Protein AF-A0A975KML8-F1 (afdb_monomer_lite)

Secondary structure (DSSP, 8-state):
--SSSTHHHHTTGGGTT-------TTHHHHHHHHHHHHHHIIIIIHHHHHHHHHHHHHHHHTTTTHHHHIIIIIHHHHHHHHHHHHHHHHHHHHS---SHHHHHHHHHHHHHHHHHHHHHHHHHHH---TT-HHHHHHHHHHHHHHHHHHHHHHHHHHHHHTTTT-

Sequence (166 aa):
MKKKIIIAISSVVVMLIAGLVIWINDTNKKAEDFFAFRELLDEDFFPILRDSGDYFDTLIERENDIGIYFVEDGYEVNLKLKSRLKEVKDVVIKTDVKYEDTHALKKNVLTTISEMEDLLGSLYTMSPSQYDFEARKIFYDLLGRGTEGLSKQVREMNEILGEYYK

Radius of gyration: 17.99 Å; chains: 1; bounding box: 43×25×50 Å

Structure (mmCIF, N/CA/C/O backbone):
data_AF-A0A975KML8-F1
#
_entry.id   AF-A0A975KML8-F1
#
loop_
_atom_site.group_PDB
_atom_site.id
_atom_site.type_symbol
_atom_site.label_atom_id
_atom_site.label_alt_id
_atom_site.label_comp_id
_atom_site.label_asym_id
_atom_site.label_entity_id
_atom_site.label_seq_id
_atom_site.pdbx_PDB_ins_code
_atom_site.Cartn_x
_atom_site.Cartn_y
_atom_site.Cartn_z
_atom_site.occupancy
_atom_site.B_iso_or_equiv
_atom_site.auth_seq_id
_atom_site.auth_comp_id
_atom_site.auth_asym_id
_atom_site.auth_atom_id
_atom_site.pdbx_PDB_model_num
ATOM 1 N N . MET A 1 1 ? 23.732 -13.344 3.286 1.00 41.84 1 MET A N 1
ATOM 2 C CA . MET A 1 1 ? 22.658 -13.314 4.310 1.00 41.84 1 MET A CA 1
ATOM 3 C C . MET A 1 1 ? 21.380 -12.645 3.768 1.00 41.84 1 MET A C 1
ATOM 5 O O . MET A 1 1 ? 20.893 -11.710 4.377 1.00 41.84 1 MET A O 1
ATOM 9 N N . LYS A 1 2 ? 20.819 -13.098 2.631 1.00 38.34 2 LYS A N 1
ATOM 10 C CA . LYS A 1 2 ? 19.714 -12.395 1.928 1.00 38.34 2 LYS A CA 1
ATOM 11 C C . LYS A 1 2 ? 18.377 -13.170 1.844 1.00 38.34 2 LYS A C 1
ATOM 13 O O . LYS A 1 2 ? 17.491 -12.765 1.116 1.00 38.34 2 LYS A O 1
ATOM 18 N N . LYS A 1 3 ? 18.212 -14.280 2.581 1.00 36.41 3 LYS A N 1
ATOM 19 C CA . LYS A 1 3 ? 17.010 -15.154 2.529 1.00 36.41 3 LYS A CA 1
ATOM 20 C C . LYS A 1 3 ? 16.183 -15.196 3.829 1.00 36.41 3 LYS A C 1
ATOM 22 O O . LYS A 1 3 ? 15.448 -16.147 4.052 1.00 36.41 3 LYS A O 1
ATOM 27 N N . LYS A 1 4 ? 16.348 -14.215 4.728 1.00 39.59 4 LYS A N 1
ATOM 28 C CA . LYS A 1 4 ? 15.677 -14.189 6.049 1.00 39.59 4 LYS A CA 1
ATOM 29 C C . LYS A 1 4 ? 14.699 -13.025 6.265 1.00 39.59 4 LYS A C 1
ATOM 31 O O . LYS A 1 4 ? 14.099 -12.966 7.326 1.00 39.59 4 LYS A O 1
ATOM 36 N N . ILE A 1 5 ? 14.547 -12.124 5.292 1.00 45.94 5 ILE A N 1
ATOM 37 C CA . ILE A 1 5 ? 13.684 -10.934 5.421 1.00 45.94 5 ILE A CA 1
ATOM 38 C C . ILE A 1 5 ? 12.312 -11.169 4.763 1.00 45.94 5 ILE A C 1
ATOM 40 O O . ILE A 1 5 ? 11.297 -10.845 5.361 1.00 45.94 5 ILE A O 1
ATOM 44 N N . ILE A 1 6 ? 12.264 -11.853 3.614 1.00 42.66 6 ILE A N 1
ATOM 45 C CA . ILE A 1 6 ? 11.025 -12.095 2.840 1.00 42.66 6 ILE A CA 1
ATOM 46 C C . ILE A 1 6 ? 9.992 -12.951 3.614 1.00 42.66 6 ILE A C 1
ATOM 48 O O . ILE A 1 6 ? 8.791 -12.748 3.499 1.00 42.66 6 ILE A O 1
ATOM 52 N N . ILE A 1 7 ? 10.437 -13.849 4.503 1.00 41.00 7 ILE A N 1
ATOM 53 C CA . ILE A 1 7 ? 9.541 -14.704 5.315 1.00 41.00 7 ILE A CA 1
ATOM 54 C C . ILE A 1 7 ? 8.778 -13.900 6.397 1.00 41.00 7 ILE A C 1
ATOM 56 O O . ILE A 1 7 ? 7.764 -14.369 6.918 1.00 41.00 7 ILE A O 1
ATOM 60 N N . ALA A 1 8 ? 9.221 -12.680 6.727 1.00 43.06 8 ALA A N 1
ATOM 61 C CA . ALA A 1 8 ? 8.582 -11.848 7.748 1.00 43.06 8 ALA A CA 1
ATOM 62 C C . ALA A 1 8 ? 7.240 -11.2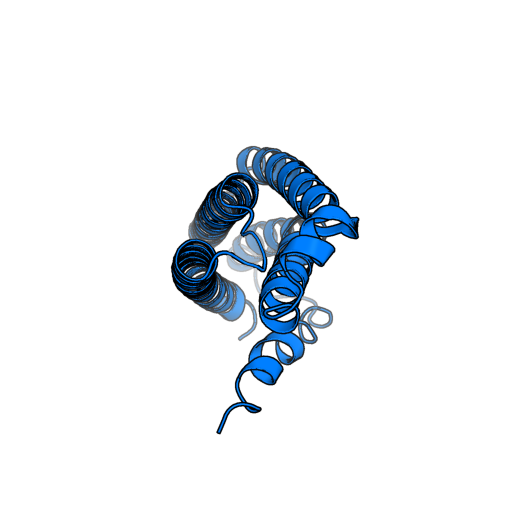42 7.296 1.00 43.06 8 ALA A C 1
ATOM 64 O O . ALA A 1 8 ? 6.411 -10.940 8.146 1.00 43.06 8 ALA A O 1
ATOM 65 N N . ILE A 1 9 ? 7.008 -11.087 5.987 1.00 44.75 9 ILE A N 1
ATOM 66 C CA . ILE A 1 9 ? 5.766 -10.496 5.462 1.00 44.75 9 ILE A CA 1
ATOM 67 C C . ILE A 1 9 ? 4.681 -11.577 5.341 1.00 44.75 9 ILE A C 1
ATOM 69 O O . ILE A 1 9 ? 3.596 -11.436 5.901 1.00 44.75 9 ILE A O 1
ATOM 73 N N . SER A 1 10 ? 4.989 -12.720 4.717 1.00 39.75 10 SER A N 1
ATOM 74 C CA . SER A 1 10 ? 3.999 -13.786 4.476 1.00 39.75 10 SER A CA 1
ATOM 75 C C . SER A 1 10 ? 3.502 -14.503 5.742 1.00 39.75 10 SER A C 1
ATOM 77 O O . SER A 1 10 ? 2.444 -15.124 5.708 1.00 39.75 10 SER A O 1
ATOM 79 N N . SER A 1 11 ? 4.246 -14.457 6.855 1.00 38.19 11 SER A N 1
ATOM 80 C CA . SER A 1 11 ? 3.878 -15.168 8.095 1.00 38.19 11 SER A CA 1
ATOM 81 C C . SER A 1 11 ? 2.952 -14.384 9.034 1.00 38.19 11 SER A C 1
ATOM 83 O O . SER A 1 11 ? 2.296 -14.998 9.873 1.00 38.19 11 SER A O 1
ATOM 85 N N . VAL A 1 12 ? 2.836 -13.061 8.870 1.00 44.12 12 VAL A N 1
ATOM 86 C CA . VAL A 1 12 ? 1.950 -12.207 9.691 1.00 44.12 12 VAL A CA 1
ATOM 87 C C . VAL A 1 12 ? 0.499 -12.243 9.187 1.00 44.12 12 VAL A C 1
ATOM 89 O O . VAL A 1 12 ? -0.434 -12.213 9.983 1.00 44.12 12 VAL A O 1
ATOM 92 N N . VAL A 1 13 ? 0.296 -12.412 7.876 1.00 44.47 13 VAL A N 1
ATOM 93 C CA . VAL A 1 13 ? -1.029 -12.388 7.217 1.00 44.47 13 VAL A CA 1
ATOM 94 C C . VAL A 1 13 ? -1.946 -13.557 7.638 1.00 44.47 13 VAL A C 1
ATOM 96 O O . VAL A 1 13 ? -3.163 -13.477 7.500 1.00 44.47 13 VAL A O 1
ATOM 99 N N . VAL A 1 14 ? -1.395 -14.645 8.188 1.00 41.66 14 VAL A N 1
ATOM 100 C CA . VAL A 1 14 ? -2.146 -15.885 8.483 1.00 41.66 14 VAL A CA 1
ATOM 101 C C . VAL A 1 14 ? -2.891 -15.852 9.836 1.00 41.66 14 VAL A C 1
ATOM 103 O O . VAL A 1 14 ? -3.744 -16.701 10.080 1.00 41.66 14 VAL A O 1
ATOM 106 N N . MET A 1 15 ? -2.638 -14.873 10.717 1.00 43.88 15 MET A N 1
ATOM 107 C CA . MET A 1 15 ? -3.255 -14.830 12.061 1.00 43.88 15 MET A CA 1
ATOM 108 C C . MET A 1 15 ? -4.652 -14.178 12.136 1.00 43.88 15 MET A C 1
ATOM 110 O O . MET A 1 15 ? -5.239 -14.137 13.213 1.00 43.88 15 MET A O 1
ATOM 114 N N . LEU A 1 16 ? -5.224 -13.692 11.029 1.00 42.66 16 LEU A N 1
ATOM 115 C CA . LEU A 1 16 ? -6.408 -12.813 11.064 1.00 42.66 16 LEU A CA 1
ATOM 116 C C . LEU A 1 16 ? -7.782 -13.506 11.257 1.00 42.66 16 LEU A C 1
ATOM 118 O O . LEU A 1 16 ? -8.777 -12.809 11.447 1.00 42.66 16 LEU A O 1
ATOM 122 N N . ILE A 1 17 ? -7.877 -14.843 11.235 1.00 44.06 17 ILE A N 1
ATOM 123 C CA . ILE A 1 17 ? -9.166 -15.557 11.039 1.00 44.06 17 ILE A CA 1
ATOM 124 C C . ILE A 1 17 ? -9.826 -16.120 12.328 1.00 44.06 17 ILE A C 1
ATOM 126 O O . ILE A 1 17 ? -10.964 -16.582 12.269 1.00 44.06 17 ILE A O 1
ATOM 130 N N . ALA A 1 18 ? -9.197 -16.078 13.513 1.00 42.25 18 ALA A N 1
ATOM 131 C CA . ALA A 1 18 ? -9.764 -16.723 14.715 1.00 42.25 18 ALA A CA 1
ATOM 132 C C . ALA A 1 18 ? -9.654 -15.902 16.018 1.00 42.25 18 ALA A C 1
ATOM 134 O O . ALA A 1 18 ? -8.568 -15.772 16.574 1.00 42.25 18 ALA A O 1
ATOM 135 N N . GLY A 1 19 ? -10.793 -15.441 16.562 1.00 39.69 19 GLY A N 1
ATOM 136 C CA . GLY A 1 19 ? -10.854 -14.816 17.896 1.00 39.69 19 GLY A CA 1
ATOM 137 C C . GLY A 1 19 ? -12.165 -14.083 18.222 1.00 39.69 19 GLY A C 1
ATOM 138 O O . GLY A 1 19 ? -12.213 -12.861 18.190 1.00 39.69 19 GLY A O 1
ATOM 139 N N . LEU A 1 20 ? -13.234 -14.816 18.547 1.00 46.06 20 LEU A N 1
ATOM 140 C CA . LEU A 1 20 ? -14.544 -14.260 18.930 1.00 46.06 20 LEU A CA 1
ATOM 141 C C . LEU A 1 20 ? -14.645 -13.920 20.444 1.00 46.06 20 LEU A C 1
ATOM 143 O O . LEU A 1 20 ? -14.368 -14.780 21.274 1.00 46.06 20 LEU A O 1
ATOM 147 N N . VAL A 1 21 ? -15.262 -12.762 20.755 1.00 39.97 21 VAL A N 1
ATOM 148 C CA . VAL A 1 21 ? -16.373 -12.588 21.742 1.00 39.97 21 VAL A CA 1
ATOM 149 C C . VAL A 1 21 ? -16.093 -12.336 23.262 1.00 39.97 21 VAL A C 1
ATOM 151 O O . VAL A 1 21 ? -15.737 -13.234 24.016 1.00 39.97 21 VAL A O 1
ATOM 154 N N . ILE A 1 22 ? -16.510 -11.120 23.701 1.00 41.97 22 ILE A N 1
ATOM 155 C CA . ILE A 1 22 ? -16.945 -10.614 25.047 1.00 41.97 22 ILE A CA 1
ATOM 156 C C . ILE A 1 22 ? -15.893 -10.100 26.068 1.00 41.97 22 ILE A C 1
ATOM 158 O O . ILE A 1 22 ? -15.330 -10.903 26.804 1.00 41.97 22 ILE A O 1
ATOM 162 N N . TRP A 1 23 ? -15.798 -8.756 26.239 1.00 42.22 23 TRP A N 1
ATOM 163 C CA . TRP A 1 23 ? -15.782 -7.979 27.522 1.00 42.22 23 TRP A CA 1
ATOM 164 C C . TRP A 1 23 ? -15.521 -6.457 27.294 1.00 42.22 23 TRP A C 1
ATOM 166 O O . TRP A 1 23 ? -14.558 -6.119 26.619 1.00 42.22 23 TRP A O 1
ATOM 176 N N . ILE A 1 24 ? -16.201 -5.447 27.875 1.00 39.00 24 ILE A N 1
ATOM 177 C CA . ILE A 1 24 ? -17.583 -5.273 28.384 1.00 39.00 24 ILE A CA 1
ATOM 178 C C . ILE A 1 24 ? -18.091 -3.857 27.961 1.00 39.00 24 ILE A C 1
ATOM 180 O O . ILE A 1 24 ? -17.295 -2.936 27.824 1.00 39.00 24 ILE A O 1
ATOM 184 N N . ASN A 1 25 ? -19.411 -3.692 27.770 1.00 48.53 25 ASN A N 1
ATOM 185 C CA . ASN A 1 25 ? -20.272 -2.545 27.352 1.00 48.53 25 ASN A CA 1
ATOM 186 C C . ASN A 1 25 ? -19.747 -1.159 26.864 1.00 48.53 25 ASN A C 1
ATOM 188 O O . ASN A 1 25 ? -20.437 -0.557 26.045 1.00 48.53 25 ASN A O 1
ATOM 192 N N . ASP A 1 26 ? -18.618 -0.619 27.331 1.00 52.56 26 ASP A N 1
ATOM 193 C CA . ASP A 1 26 ? -18.016 0.622 26.785 1.00 52.56 26 ASP A CA 1
ATOM 194 C C . ASP A 1 26 ? -16.698 0.306 26.062 1.00 52.56 26 ASP A C 1
ATOM 196 O O . ASP A 1 26 ? -16.514 0.683 24.906 1.00 52.56 26 ASP A O 1
ATOM 200 N N . THR A 1 27 ? -15.872 -0.564 26.655 1.00 59.47 27 THR A N 1
ATOM 201 C CA . THR A 1 27 ? -14.826 -1.313 25.941 1.00 59.47 27 THR A CA 1
ATOM 202 C C . THR A 1 27 ? -15.418 -2.107 24.776 1.00 59.47 27 THR A C 1
ATOM 204 O O . THR A 1 27 ? -14.827 -2.127 23.705 1.00 59.47 27 THR A O 1
ATOM 207 N N . ASN A 1 28 ? -16.622 -2.680 24.939 1.00 67.25 28 ASN A N 1
ATOM 208 C CA . ASN A 1 28 ? -17.331 -3.346 23.839 1.00 67.25 28 ASN A CA 1
ATOM 209 C C . ASN A 1 28 ? -17.593 -2.395 22.666 1.00 67.25 28 ASN A C 1
ATOM 211 O O . ASN A 1 28 ? -17.444 -2.828 21.538 1.00 67.25 28 ASN A O 1
ATOM 215 N N . LYS A 1 29 ? -17.974 -1.132 22.903 1.00 79.12 29 LYS A N 1
ATOM 216 C CA . LYS A 1 29 ? -18.291 -0.185 21.818 1.00 79.12 29 LYS A CA 1
ATOM 217 C C . LYS A 1 29 ? -17.043 0.342 21.124 1.00 79.12 29 LYS A C 1
ATOM 219 O O . LYS A 1 29 ? -17.063 0.520 19.913 1.00 79.12 29 LYS A O 1
ATOM 224 N N . LYS A 1 30 ? -15.962 0.554 21.883 1.00 82.31 30 LYS A N 1
ATOM 225 C CA . LYS A 1 30 ? -14.631 0.831 21.324 1.00 82.31 30 LYS A CA 1
ATOM 226 C C . LYS A 1 30 ? -14.168 -0.314 20.430 1.00 82.31 30 LYS A C 1
ATOM 228 O O . LYS A 1 30 ? -13.831 -0.088 19.277 1.00 82.31 30 LYS A O 1
ATOM 233 N N . ALA A 1 31 ? -14.233 -1.541 20.946 1.00 84.00 31 ALA A N 1
ATOM 234 C CA . ALA A 1 31 ? -13.895 -2.742 20.200 1.00 84.00 31 ALA A CA 1
ATOM 235 C C . ALA A 1 31 ? -14.826 -2.970 18.999 1.00 84.00 31 ALA A C 1
ATOM 237 O O . ALA A 1 31 ? -14.349 -3.371 17.954 1.00 84.00 31 ALA A O 1
ATOM 238 N N . GLU A 1 32 ? -16.125 -2.690 19.104 1.00 85.94 32 GLU A N 1
ATOM 239 C CA . GLU A 1 32 ? -17.092 -2.809 18.003 1.00 85.94 32 GLU A CA 1
ATOM 240 C C . GLU A 1 32 ? -16.799 -1.809 16.872 1.00 85.94 32 GLU A C 1
ATOM 242 O O . GLU A 1 32 ? -16.722 -2.215 15.719 1.00 85.94 32 GLU A O 1
ATOM 247 N N . ASP A 1 33 ? -16.553 -0.533 17.190 1.00 87.56 33 ASP A N 1
ATOM 248 C CA . ASP A 1 33 ? -16.127 0.502 16.229 1.00 87.56 33 ASP A CA 1
ATOM 249 C C . ASP A 1 33 ? -14.785 0.135 15.568 1.00 87.56 33 ASP A C 1
ATOM 251 O O . ASP A 1 33 ? -14.645 0.213 14.346 1.00 87.56 33 ASP A O 1
ATOM 255 N N . PHE A 1 34 ? -13.825 -0.348 16.364 1.00 91.06 34 PHE A N 1
ATOM 256 C CA . PHE A 1 34 ? -12.514 -0.786 15.889 1.00 91.06 34 PHE A CA 1
ATOM 257 C C . PHE A 1 34 ? -12.593 -2.029 14.995 1.00 91.06 34 PHE A C 1
ATOM 259 O O . PHE A 1 34 ? -12.013 -2.046 13.910 1.00 91.06 34 PHE A O 1
ATOM 266 N N . PHE A 1 35 ? -13.322 -3.066 15.417 1.00 88.44 35 PHE A N 1
ATOM 267 C CA . PHE A 1 35 ? -13.467 -4.312 14.668 1.00 88.44 35 PHE A CA 1
ATOM 268 C C . PHE A 1 35 ? -14.321 -4.136 13.416 1.00 88.44 35 PHE A C 1
ATOM 270 O O . PHE A 1 35 ? -13.945 -4.694 12.395 1.00 88.44 35 PHE A O 1
ATOM 277 N N . ALA A 1 36 ? -15.381 -3.321 13.438 1.00 90.31 36 ALA A N 1
ATOM 278 C CA . ALA A 1 36 ? -16.151 -3.000 12.234 1.00 90.31 36 ALA A CA 1
ATOM 279 C C . ALA A 1 36 ? -15.300 -2.233 11.208 1.00 90.31 36 ALA A C 1
ATOM 281 O O . ALA A 1 36 ? -15.362 -2.511 10.011 1.00 90.31 36 ALA A O 1
ATOM 282 N N . PHE A 1 37 ? -14.454 -1.299 11.663 1.00 94.19 37 PHE A N 1
ATOM 283 C CA . PHE A 1 37 ? -13.508 -0.640 10.767 1.00 94.19 37 PHE A CA 1
ATOM 284 C C . PHE A 1 37 ? -12.434 -1.614 10.256 1.00 94.19 37 PHE A C 1
ATOM 286 O O . PHE A 1 37 ? -12.133 -1.608 9.067 1.00 94.19 37 PHE A O 1
ATOM 293 N N . ARG A 1 38 ? -11.899 -2.498 11.108 1.00 91.00 38 ARG A N 1
ATOM 294 C CA . ARG A 1 38 ? -10.929 -3.535 10.715 1.00 91.00 38 ARG A CA 1
ATOM 295 C C . ARG A 1 38 ? -11.522 -4.579 9.762 1.00 91.00 38 ARG A C 1
ATOM 297 O O . ARG A 1 38 ? -10.813 -5.005 8.866 1.00 91.00 38 ARG A O 1
ATOM 304 N N . GLU A 1 39 ? -12.788 -4.960 9.898 1.00 87.94 39 GLU A N 1
ATOM 305 C CA . GLU A 1 39 ? -13.485 -5.872 8.976 1.00 87.94 39 GLU A CA 1
ATOM 306 C C . GLU A 1 39 ? -13.583 -5.254 7.571 1.00 87.94 39 GLU A C 1
ATOM 308 O O . GLU A 1 39 ? -13.199 -5.885 6.590 1.00 87.94 39 GLU A O 1
ATOM 313 N N . LEU A 1 40 ? -13.929 -3.965 7.482 1.00 91.50 40 LEU A N 1
ATOM 314 C CA . LEU A 1 40 ? -13.861 -3.198 6.233 1.00 91.50 40 LEU A CA 1
ATOM 315 C C . LEU A 1 40 ? -12.434 -3.149 5.652 1.00 91.50 40 LEU A C 1
ATOM 317 O O . LEU A 1 40 ? -12.257 -3.231 4.437 1.00 91.50 40 LEU A O 1
ATOM 321 N N . LEU A 1 41 ? -11.395 -3.041 6.490 1.00 92.06 41 LEU A N 1
ATOM 322 C CA . LEU A 1 41 ? -10.005 -3.105 6.018 1.00 92.06 41 LEU A CA 1
ATOM 323 C C . LEU A 1 41 ? -9.604 -4.509 5.540 1.00 92.06 41 LEU A C 1
ATOM 325 O O . LEU A 1 41 ? -8.884 -4.609 4.550 1.00 92.06 41 LEU A O 1
ATOM 329 N N . ASP A 1 42 ? -10.057 -5.571 6.206 1.00 87.31 42 ASP A N 1
ATOM 330 C CA . ASP A 1 42 ? -9.836 -6.966 5.810 1.00 87.31 42 ASP A CA 1
ATOM 331 C C . ASP A 1 42 ? -10.454 -7.275 4.434 1.00 87.31 42 ASP A C 1
ATOM 333 O O . ASP A 1 42 ? -9.833 -7.983 3.636 1.00 87.31 42 ASP A O 1
ATOM 337 N N . GLU A 1 43 ? -11.642 -6.732 4.143 1.00 90.62 43 GLU A N 1
ATOM 338 C CA . GLU A 1 43 ? -12.335 -6.915 2.862 1.00 90.62 43 GLU A CA 1
ATOM 339 C C . GLU A 1 43 ? -11.758 -6.034 1.742 1.00 90.62 43 GLU A C 1
ATOM 341 O O . GLU A 1 43 ? -11.389 -6.548 0.681 1.00 90.62 43 GLU A O 1
ATOM 346 N N . ASP A 1 44 ? -11.635 -4.721 1.967 1.00 90.38 44 ASP A N 1
ATOM 347 C CA . ASP A 1 44 ? -11.308 -3.770 0.898 1.00 90.38 44 ASP A CA 1
ATOM 348 C C . ASP A 1 44 ? -9.811 -3.424 0.820 1.00 90.38 44 ASP A C 1
ATOM 350 O O . ASP A 1 44 ? -9.254 -3.321 -0.276 1.00 90.38 44 ASP A O 1
ATOM 354 N N . PHE A 1 45 ? -9.129 -3.219 1.954 1.00 94.94 45 PHE A N 1
ATOM 355 C CA . PHE A 1 45 ? -7.802 -2.581 1.988 1.00 94.94 45 PHE A CA 1
ATOM 356 C C . PHE A 1 45 ? -6.622 -3.563 2.023 1.00 94.94 45 PHE A C 1
ATOM 358 O O . PHE A 1 45 ? -5.711 -3.463 1.197 1.00 94.94 45 PHE A O 1
ATOM 365 N N . PHE A 1 46 ? -6.604 -4.517 2.956 1.00 93.81 46 PHE A N 1
ATOM 366 C CA . PHE A 1 46 ? -5.494 -5.457 3.126 1.00 93.81 46 PHE A CA 1
ATOM 367 C C . PHE A 1 46 ? -5.243 -6.355 1.904 1.00 93.81 46 PHE A C 1
ATOM 369 O O . PHE A 1 46 ? -4.070 -6.626 1.624 1.00 93.81 46 PHE A O 1
ATOM 376 N N . PRO A 1 47 ? -6.254 -6.751 1.101 1.00 95.25 47 PRO A N 1
ATOM 377 C CA . PRO A 1 47 ? -6.000 -7.388 -0.184 1.00 95.25 47 PRO A CA 1
ATOM 378 C C . PRO A 1 47 ? -5.204 -6.479 -1.126 1.00 95.25 47 PRO A C 1
ATOM 380 O O . PRO A 1 47 ? -4.240 -6.941 -1.722 1.00 95.25 47 PRO A O 1
ATOM 383 N N . ILE A 1 48 ? -5.525 -5.183 -1.217 1.00 96.25 48 ILE A N 1
ATOM 384 C CA . ILE A 1 48 ? -4.778 -4.232 -2.061 1.00 96.25 48 ILE A CA 1
ATOM 385 C C . ILE A 1 48 ? -3.353 -4.028 -1.535 1.00 96.25 48 ILE A C 1
ATOM 387 O O . ILE A 1 48 ? -2.416 -3.969 -2.329 1.00 96.25 48 ILE A O 1
ATOM 391 N N . LEU A 1 49 ? -3.178 -3.944 -0.213 1.00 94.12 49 LEU A N 1
ATOM 392 C CA . LEU A 1 49 ? -1.867 -3.813 0.427 1.00 94.12 49 LEU A CA 1
ATOM 393 C C . LEU A 1 49 ? -0.961 -5.013 0.103 1.00 94.12 49 LEU A C 1
ATOM 395 O O . LEU A 1 49 ? 0.190 -4.820 -0.286 1.00 94.12 49 LEU A O 1
ATOM 399 N N . ARG A 1 50 ? -1.493 -6.240 0.203 1.00 93.88 50 ARG A N 1
ATOM 400 C CA . ARG A 1 50 ? -0.785 -7.470 -0.184 1.00 93.88 50 ARG A CA 1
ATOM 401 C C . ARG A 1 50 ? -0.467 -7.478 -1.678 1.00 93.88 50 ARG A C 1
ATOM 403 O O . ARG A 1 50 ? 0.696 -7.614 -2.032 1.00 93.88 50 ARG A O 1
ATOM 410 N N . ASP A 1 51 ? -1.469 -7.265 -2.531 1.00 95.44 51 ASP A N 1
ATOM 411 C CA . ASP A 1 51 ? -1.298 -7.297 -3.989 1.00 95.44 51 ASP A CA 1
ATOM 412 C C . ASP A 1 51 ? -0.300 -6.208 -4.472 1.00 95.44 51 ASP A C 1
ATOM 414 O O . ASP A 1 51 ? 0.387 -6.384 -5.478 1.00 95.44 51 ASP A O 1
ATOM 418 N N . SER A 1 52 ? -0.183 -5.089 -3.741 1.00 93.94 52 SER A N 1
ATOM 419 C CA . SER A 1 52 ? 0.840 -4.054 -3.973 1.00 93.94 52 SER A CA 1
ATOM 420 C C . SER A 1 52 ? 2.235 -4.508 -3.537 1.00 93.94 52 SER A C 1
ATOM 422 O O . SER A 1 52 ? 3.201 -4.251 -4.251 1.00 93.94 52 SER A O 1
ATOM 424 N N . GLY A 1 53 ? 2.344 -5.207 -2.402 1.00 92.69 53 GLY A N 1
ATOM 425 C CA . GLY A 1 53 ? 3.579 -5.861 -1.963 1.00 92.69 53 GLY A CA 1
ATOM 426 C C . GLY A 1 53 ? 4.089 -6.871 -2.991 1.00 92.69 53 GLY A C 1
ATOM 427 O O . GLY A 1 53 ? 5.227 -6.753 -3.434 1.00 92.69 53 GLY A O 1
ATOM 428 N N . ASP A 1 54 ? 3.219 -7.773 -3.454 1.00 95.44 54 ASP A N 1
ATOM 429 C CA . ASP A 1 54 ? 3.535 -8.770 -4.487 1.00 95.44 54 ASP A CA 1
ATOM 430 C C . ASP A 1 54 ? 4.007 -8.101 -5.798 1.00 95.44 54 ASP A C 1
ATOM 432 O O . ASP A 1 54 ? 4.955 -8.559 -6.443 1.00 95.44 54 ASP A O 1
ATOM 436 N N . TYR A 1 55 ? 3.395 -6.973 -6.182 1.00 95.62 55 TYR A N 1
ATOM 437 C CA . TYR A 1 55 ? 3.837 -6.165 -7.323 1.00 95.62 55 TYR A CA 1
ATOM 438 C C . TYR A 1 55 ? 5.228 -5.545 -7.101 1.00 95.62 55 TYR A C 1
ATOM 440 O O . TYR A 1 55 ? 6.067 -5.608 -8.001 1.00 95.62 55 TYR A O 1
ATOM 448 N N . PHE A 1 56 ? 5.511 -4.972 -5.925 1.00 94.69 56 PHE A N 1
ATOM 449 C CA . PHE A 1 56 ? 6.830 -4.404 -5.618 1.00 94.69 56 PHE A CA 1
ATOM 450 C C . PHE A 1 56 ? 7.928 -5.474 -5.556 1.00 94.69 56 PHE A C 1
ATOM 452 O O . PHE A 1 56 ? 9.006 -5.253 -6.108 1.00 94.69 56 PHE A O 1
ATOM 459 N N . ASP A 1 57 ? 7.648 -6.638 -4.968 1.00 92.56 57 ASP A N 1
ATOM 460 C CA . ASP A 1 57 ? 8.567 -7.780 -4.965 1.00 92.56 57 ASP A CA 1
ATOM 461 C C . ASP A 1 57 ? 8.820 -8.277 -6.399 1.00 92.56 57 ASP A C 1
ATOM 463 O O . ASP A 1 57 ? 9.972 -8.482 -6.781 1.00 92.56 57 ASP A O 1
ATOM 467 N N . THR A 1 58 ? 7.786 -8.340 -7.249 1.00 94.06 58 THR A N 1
ATOM 468 C CA . THR A 1 58 ? 7.940 -8.679 -8.677 1.00 94.06 58 THR A CA 1
ATOM 469 C C . THR A 1 58 ? 8.868 -7.698 -9.404 1.00 94.06 58 THR A C 1
ATOM 471 O O . THR A 1 58 ? 9.724 -8.132 -10.173 1.00 94.06 58 THR A O 1
ATOM 474 N N . LEU A 1 59 ? 8.767 -6.385 -9.146 1.00 90.88 59 LEU A N 1
ATOM 475 C CA . LEU A 1 59 ? 9.688 -5.391 -9.725 1.00 90.88 59 LEU A CA 1
ATOM 476 C C . LEU A 1 59 ? 11.147 -5.609 -9.286 1.00 90.88 59 LEU A C 1
ATOM 478 O O . LEU A 1 59 ? 12.056 -5.292 -10.046 1.00 90.88 59 LEU A O 1
ATOM 482 N N . ILE A 1 60 ? 11.381 -6.138 -8.080 1.00 90.38 60 ILE A N 1
ATOM 483 C CA . ILE A 1 60 ? 12.723 -6.454 -7.565 1.00 90.38 60 ILE A CA 1
ATOM 484 C C . ILE A 1 60 ? 13.247 -7.757 -8.185 1.00 90.38 60 ILE A C 1
ATOM 486 O O . ILE A 1 60 ? 14.406 -7.826 -8.591 1.00 90.38 60 ILE A O 1
ATOM 490 N N . GLU A 1 61 ? 12.414 -8.795 -8.287 1.00 92.19 61 GLU A N 1
ATOM 491 C CA . GLU A 1 61 ? 12.802 -10.075 -8.896 1.00 92.19 61 GLU A CA 1
ATOM 492 C C . GLU A 1 61 ? 13.096 -9.943 -10.400 1.00 92.19 61 GLU A C 1
ATOM 494 O O . GLU A 1 61 ? 14.012 -10.590 -10.914 1.00 92.19 61 GLU A O 1
ATOM 499 N N . ARG A 1 62 ? 12.377 -9.047 -11.087 1.00 89.94 62 ARG A N 1
ATOM 500 C CA . ARG A 1 62 ? 12.521 -8.726 -12.516 1.00 89.94 62 ARG A CA 1
ATOM 501 C C . ARG A 1 62 ? 13.640 -7.715 -12.822 1.00 89.94 62 ARG A C 1
ATOM 503 O O . ARG A 1 62 ? 13.609 -7.069 -13.863 1.00 89.94 62 ARG A O 1
ATOM 510 N N . GLU A 1 63 ? 14.654 -7.543 -11.963 1.00 86.56 63 GLU A N 1
ATOM 511 C CA . GLU A 1 63 ? 15.676 -6.480 -12.118 1.00 86.56 63 GLU A CA 1
ATOM 512 C C . GLU A 1 63 ? 16.344 -6.440 -13.511 1.00 86.56 63 GLU A C 1
ATOM 514 O O . GLU A 1 63 ? 16.626 -5.366 -14.057 1.00 86.56 63 GLU A O 1
ATOM 519 N N . ASN A 1 64 ? 16.573 -7.615 -14.102 1.00 86.31 64 ASN A N 1
ATOM 520 C CA . ASN A 1 64 ? 17.280 -7.765 -15.375 1.00 86.31 64 ASN A CA 1
ATOM 521 C C . ASN A 1 64 ? 16.375 -7.595 -16.608 1.00 86.31 64 ASN A C 1
ATOM 523 O O . ASN A 1 64 ? 16.874 -7.204 -17.661 1.00 86.31 64 ASN A O 1
ATOM 527 N N . ASP A 1 65 ? 15.073 -7.859 -16.481 1.00 89.31 65 ASP A N 1
ATOM 528 C CA . ASP A 1 65 ? 14.063 -7.824 -17.548 1.00 89.31 65 ASP A CA 1
ATOM 529 C C . ASP A 1 65 ? 12.939 -6.804 -17.275 1.00 89.31 65 ASP A C 1
ATOM 531 O O . ASP A 1 65 ? 11.902 -6.817 -17.934 1.00 89.31 65 ASP A O 1
ATOM 535 N N . ILE A 1 66 ? 13.158 -5.869 -16.345 1.00 88.56 66 ILE A N 1
ATOM 536 C CA . ILE A 1 66 ? 12.163 -4.915 -15.832 1.00 88.56 66 ILE A CA 1
ATOM 537 C C . ILE A 1 66 ? 11.408 -4.152 -16.931 1.00 88.56 66 ILE A C 1
ATOM 539 O O . ILE A 1 66 ? 10.195 -3.970 -16.847 1.00 88.56 66 ILE A O 1
ATOM 543 N N . GLY A 1 67 ? 12.105 -3.755 -18.000 1.00 87.75 67 GLY A N 1
ATOM 544 C CA . GLY A 1 67 ? 11.501 -3.060 -19.139 1.00 87.75 67 GLY A CA 1
ATOM 545 C C . GLY A 1 67 ? 10.610 -3.955 -20.008 1.00 87.75 67 GLY A C 1
ATOM 546 O O . GLY A 1 67 ? 9.685 -3.450 -20.634 1.00 87.75 67 GLY A O 1
ATOM 547 N N . ILE A 1 68 ? 10.857 -5.270 -20.033 1.00 89.75 68 ILE A N 1
ATOM 548 C CA . ILE A 1 68 ? 9.972 -6.257 -20.669 1.00 89.75 68 ILE A CA 1
ATOM 549 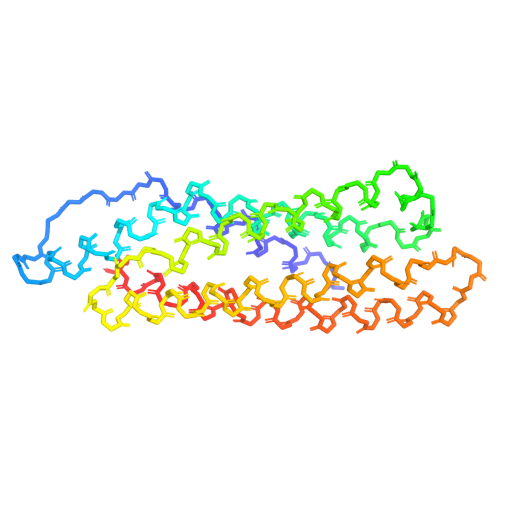C C . ILE A 1 68 ? 8.730 -6.434 -19.793 1.00 89.75 68 ILE A C 1
ATOM 551 O O . ILE A 1 68 ? 7.621 -6.265 -20.288 1.00 89.75 68 ILE A O 1
ATOM 555 N N . TYR A 1 69 ? 8.913 -6.646 -18.484 1.00 91.38 69 TYR A N 1
ATOM 556 C CA . TYR A 1 69 ? 7.802 -6.787 -17.538 1.00 91.38 69 TYR A CA 1
ATOM 557 C C . TYR A 1 69 ? 6.834 -5.593 -17.570 1.00 91.38 69 TYR A C 1
ATOM 559 O O . TYR A 1 69 ? 5.623 -5.800 -17.573 1.00 91.38 69 TYR A O 1
ATOM 567 N N . PHE A 1 70 ? 7.335 -4.351 -17.650 1.00 90.88 70 PHE A N 1
ATOM 568 C CA . PHE A 1 70 ? 6.475 -3.168 -17.795 1.00 90.88 70 PHE A CA 1
ATOM 569 C C . PHE A 1 70 ? 5.610 -3.203 -19.063 1.00 90.88 70 PHE A C 1
ATOM 571 O O . PHE A 1 70 ? 4.442 -2.827 -18.992 1.00 90.88 70 PHE A O 1
ATOM 578 N N . VAL A 1 71 ? 6.166 -3.654 -20.194 1.00 89.62 71 VAL A N 1
ATOM 579 C CA . VAL A 1 71 ? 5.463 -3.752 -21.487 1.00 89.62 71 VAL A CA 1
ATOM 580 C C . VAL A 1 71 ? 4.460 -4.907 -21.520 1.00 89.62 71 VAL A C 1
ATOM 582 O O . VAL A 1 71 ? 3.436 -4.773 -22.185 1.00 89.62 71 VAL A O 1
ATOM 585 N N . GLU A 1 72 ? 4.747 -6.014 -20.832 1.00 91.56 72 GLU A N 1
ATOM 586 C CA . GLU A 1 72 ? 3.853 -7.173 -20.727 1.00 91.56 72 GLU A CA 1
ATOM 587 C C . GLU A 1 72 ? 2.657 -6.871 -19.808 1.00 91.56 72 GLU A C 1
ATOM 589 O O . GLU A 1 72 ? 1.547 -6.691 -20.300 1.00 91.56 72 GLU A O 1
ATOM 594 N N . ASP A 1 73 ? 2.895 -6.750 -18.496 1.00 93.44 73 ASP A N 1
ATOM 595 C CA . ASP A 1 73 ? 1.831 -6.673 -17.477 1.00 93.44 73 ASP A CA 1
ATOM 596 C C . ASP A 1 73 ? 2.000 -5.492 -16.500 1.00 93.44 73 ASP A C 1
ATOM 598 O O . ASP A 1 73 ? 1.026 -4.992 -15.929 1.00 93.44 73 ASP A O 1
ATOM 602 N N . GLY A 1 74 ? 3.234 -5.029 -16.267 1.00 92.69 74 GLY A N 1
ATOM 603 C CA . GLY A 1 74 ? 3.577 -4.167 -15.131 1.00 92.69 74 GLY A CA 1
ATOM 604 C C . GLY A 1 74 ? 2.823 -2.835 -15.104 1.00 92.69 74 GLY A C 1
ATOM 605 O O . GLY A 1 74 ? 2.396 -2.388 -14.036 1.00 92.69 74 GLY A O 1
ATOM 606 N N . TYR A 1 75 ? 2.584 -2.220 -16.267 1.00 94.50 75 TYR A N 1
ATOM 607 C CA . TYR A 1 75 ? 1.744 -1.022 -16.355 1.00 94.50 75 TYR A CA 1
ATOM 608 C C . TYR A 1 75 ? 0.268 -1.290 -16.028 1.00 94.50 75 TYR A C 1
ATOM 610 O O . TYR A 1 75 ? -0.352 -0.472 -15.346 1.00 94.50 75 TYR A O 1
ATOM 618 N N . GLU A 1 76 ? -0.302 -2.409 -16.485 1.00 96.75 76 GLU A N 1
ATOM 619 C CA . GLU A 1 76 ? -1.704 -2.748 -16.216 1.00 96.75 76 GLU A CA 1
ATOM 620 C C . GLU A 1 76 ? -1.912 -3.027 -14.724 1.00 96.75 76 GLU A C 1
ATOM 622 O O . GLU A 1 76 ? -2.820 -2.462 -14.108 1.00 96.75 76 GLU A O 1
ATOM 627 N N . VAL A 1 77 ? -1.023 -3.820 -14.113 1.00 97.25 77 VAL A N 1
ATOM 628 C CA . VAL A 1 77 ? -1.069 -4.115 -12.673 1.00 97.25 77 VAL A CA 1
ATOM 629 C C . VAL A 1 77 ? -0.952 -2.827 -11.852 1.00 97.25 77 VAL A C 1
ATOM 631 O O . VAL A 1 77 ? -1.759 -2.606 -10.947 1.00 97.25 77 VAL A O 1
ATOM 634 N N . ASN A 1 78 ? -0.031 -1.923 -12.207 1.00 97.00 78 ASN A N 1
ATOM 635 C CA . ASN A 1 78 ? 0.110 -0.616 -11.558 1.00 97.00 78 ASN A CA 1
ATOM 636 C C . ASN A 1 78 ? -1.185 0.218 -11.630 1.00 97.00 78 ASN A C 1
ATOM 638 O O . ASN A 1 78 ? -1.658 0.722 -10.609 1.00 97.00 78 ASN A O 1
ATOM 642 N N . LEU A 1 79 ? -1.792 0.336 -12.817 1.00 97.25 79 LEU A N 1
ATOM 643 C CA . LEU A 1 79 ? -3.036 1.089 -13.010 1.00 97.25 79 LEU A CA 1
ATOM 644 C C . LEU A 1 79 ? -4.212 0.468 -12.243 1.00 97.25 79 LEU A C 1
ATOM 646 O O . LEU A 1 79 ? -4.987 1.196 -11.617 1.00 97.25 79 LEU A O 1
ATOM 650 N N . LYS A 1 80 ? -4.314 -0.865 -12.229 1.00 98.25 80 LYS A N 1
ATOM 651 C CA . LYS A 1 80 ? -5.330 -1.613 -11.477 1.00 98.25 80 LYS A CA 1
ATOM 652 C C . LYS A 1 80 ? -5.201 -1.395 -9.969 1.00 98.25 80 LYS A C 1
ATOM 654 O O . LYS A 1 80 ? -6.209 -1.148 -9.306 1.00 98.25 80 LYS A O 1
ATOM 659 N N . LEU A 1 81 ? -3.981 -1.448 -9.428 1.00 98.25 81 LEU A N 1
ATOM 660 C CA . LEU A 1 81 ? -3.714 -1.148 -8.018 1.00 98.25 81 LEU A CA 1
ATOM 661 C C . LEU A 1 81 ? -4.089 0.300 -7.682 1.00 98.25 81 LEU A C 1
ATOM 663 O O . LEU A 1 81 ? -4.803 0.527 -6.712 1.00 98.25 81 LEU A O 1
ATOM 667 N N . LYS A 1 82 ? -3.710 1.273 -8.522 1.00 97.75 82 LYS A N 1
ATOM 668 C CA . LYS A 1 82 ? -4.071 2.690 -8.326 1.00 97.75 82 LYS A CA 1
ATOM 669 C C . LYS A 1 82 ? -5.582 2.946 -8.358 1.00 97.75 82 LYS A C 1
ATOM 671 O O . LYS A 1 82 ? -6.054 3.760 -7.570 1.00 97.75 82 LYS A O 1
ATOM 676 N N . SER A 1 83 ? -6.346 2.268 -9.223 1.00 98.00 83 SER A N 1
ATOM 677 C CA . SER A 1 83 ? -7.817 2.389 -9.225 1.00 98.00 83 SER A CA 1
ATOM 678 C C . SER A 1 83 ? -8.407 1.886 -7.909 1.00 98.00 83 SER A C 1
ATOM 680 O O . SER A 1 83 ? -9.101 2.632 -7.220 1.00 98.00 83 SER A O 1
ATOM 682 N N . ARG A 1 84 ? -8.026 0.668 -7.498 1.00 98.00 84 ARG A N 1
ATOM 683 C CA . ARG A 1 84 ? -8.488 0.054 -6.245 1.00 98.00 84 ARG A CA 1
ATOM 684 C C . ARG A 1 84 ? -8.103 0.882 -5.018 1.00 98.00 84 ARG A C 1
ATOM 686 O O . ARG A 1 84 ? -8.935 1.071 -4.138 1.00 98.00 84 ARG A O 1
ATOM 693 N N . LEU A 1 85 ? -6.881 1.426 -4.975 1.00 98.06 85 LEU A N 1
ATOM 694 C CA . LEU A 1 85 ? -6.437 2.332 -3.909 1.00 98.06 85 LEU A CA 1
ATOM 695 C C . LEU A 1 85 ? -7.322 3.573 -3.811 1.00 98.06 85 LEU A C 1
ATOM 697 O O . LEU A 1 85 ? -7.740 3.930 -2.714 1.00 98.06 85 LEU A O 1
ATOM 701 N N . LYS A 1 86 ? -7.654 4.198 -4.943 1.00 97.62 86 LYS A N 1
ATOM 702 C CA . LYS A 1 86 ? -8.547 5.358 -4.974 1.00 97.62 86 LYS A CA 1
ATOM 703 C C . LYS A 1 86 ? -9.964 5.005 -4.507 1.00 97.62 86 LYS A C 1
ATOM 705 O O . LYS A 1 86 ? -10.570 5.779 -3.772 1.00 97.62 86 LYS A O 1
ATOM 710 N N . GLU A 1 87 ? -10.480 3.849 -4.917 1.00 97.38 87 GLU A N 1
ATOM 711 C CA . GLU A 1 87 ? -11.798 3.345 -4.512 1.00 97.38 87 GLU A CA 1
ATOM 712 C C . GLU A 1 87 ? -11.861 3.108 -2.991 1.00 97.38 87 GLU A C 1
ATOM 714 O O . GLU A 1 87 ? -12.726 3.681 -2.324 1.00 97.38 87 GLU A O 1
ATOM 719 N N . VAL A 1 88 ? -10.899 2.376 -2.411 1.00 97.50 88 VAL A N 1
ATOM 720 C CA . VAL A 1 88 ? -10.858 2.140 -0.954 1.00 97.50 88 VAL A CA 1
ATOM 721 C C . VAL A 1 88 ? -10.552 3.414 -0.160 1.00 97.50 88 VAL A C 1
ATOM 723 O O . VAL A 1 88 ? -11.095 3.596 0.926 1.00 97.50 88 VAL A O 1
ATOM 726 N N . LYS A 1 89 ? -9.757 4.353 -0.698 1.00 98.06 89 LYS A N 1
ATOM 727 C CA . LYS A 1 89 ? -9.523 5.674 -0.082 1.00 98.06 89 LYS A CA 1
ATOM 728 C C . LYS A 1 89 ? -10.834 6.410 0.152 1.00 98.06 89 LYS A C 1
ATOM 730 O O . LYS A 1 89 ? -11.076 6.932 1.238 1.00 98.06 89 LYS A O 1
ATOM 735 N N . ASP A 1 90 ? -11.685 6.418 -0.866 1.00 97.50 90 ASP A N 1
ATOM 736 C CA . ASP A 1 90 ? -12.999 7.041 -0.838 1.00 97.50 90 ASP A CA 1
ATOM 737 C C . ASP A 1 90 ? -13.928 6.376 0.189 1.00 97.50 90 ASP A C 1
ATOM 739 O O . ASP A 1 90 ? -14.678 7.082 0.865 1.00 97.50 90 ASP A O 1
ATOM 743 N N . VAL A 1 9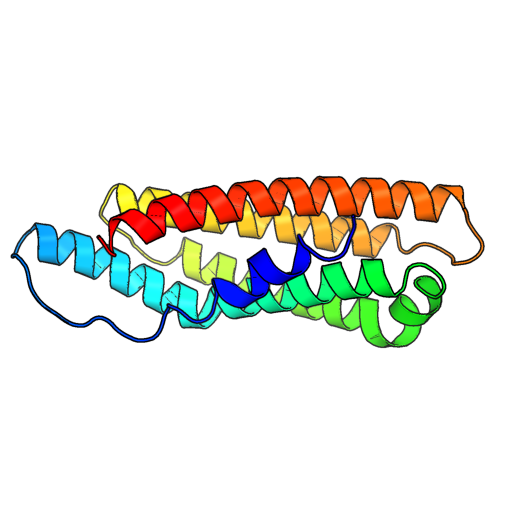1 ? -13.872 5.046 0.324 1.00 97.00 91 VAL A N 1
ATOM 744 C CA . VAL A 1 91 ? -14.608 4.284 1.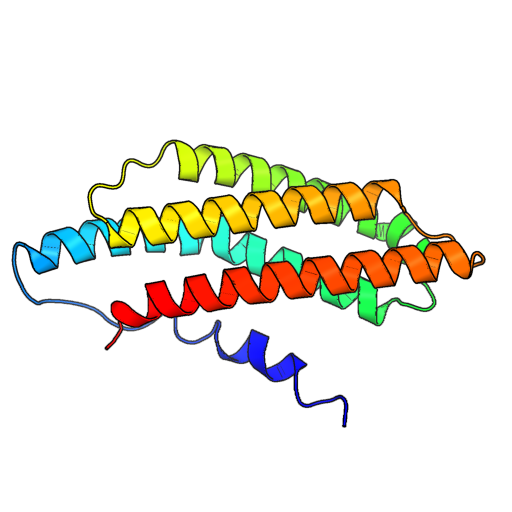350 1.00 97.00 91 VAL A CA 1
ATOM 745 C C . VAL A 1 91 ? -14.091 4.637 2.747 1.00 97.00 91 VAL A C 1
ATOM 747 O O . VAL A 1 91 ? -14.852 5.152 3.564 1.00 97.00 91 VAL A O 1
ATOM 750 N N . VAL A 1 92 ? -12.788 4.481 2.999 1.00 97.19 92 VAL A N 1
ATOM 751 C CA . VAL A 1 92 ? -12.150 4.754 4.298 1.00 97.19 92 VAL A CA 1
ATOM 752 C C . VAL A 1 92 ? -12.383 6.196 4.756 1.00 97.19 92 VAL A C 1
ATOM 754 O O . VAL A 1 92 ? -12.666 6.423 5.933 1.00 97.19 92 VAL A O 1
ATOM 757 N N . ILE A 1 93 ? -12.320 7.186 3.854 1.00 97.06 93 ILE A N 1
ATOM 758 C CA . ILE A 1 93 ? -12.652 8.586 4.173 1.00 97.06 93 ILE A CA 1
ATOM 759 C C . ILE A 1 93 ? -14.099 8.705 4.672 1.00 97.06 93 ILE A C 1
ATOM 761 O O . ILE A 1 93 ? -14.317 9.353 5.700 1.00 97.06 93 ILE A O 1
ATOM 765 N N . LYS A 1 94 ? -15.059 8.077 3.980 1.00 96.25 94 LYS A N 1
ATOM 766 C CA . LYS A 1 94 ? -16.503 8.156 4.272 1.00 96.25 94 LYS A CA 1
ATOM 767 C C . LYS A 1 94 ? -16.925 7.354 5.506 1.00 96.25 94 LYS A C 1
ATOM 769 O O . LYS A 1 94 ? -17.946 7.697 6.096 1.00 96.25 94 LYS A O 1
ATOM 774 N N . THR A 1 95 ? -16.168 6.333 5.913 1.00 95.50 95 THR A N 1
ATOM 775 C CA . THR A 1 95 ? -16.473 5.539 7.114 1.00 95.50 95 THR A CA 1
ATOM 776 C C . THR A 1 95 ? -16.371 6.396 8.374 1.00 95.50 95 THR A C 1
ATOM 778 O O . THR A 1 95 ? -15.283 6.848 8.735 1.00 95.50 95 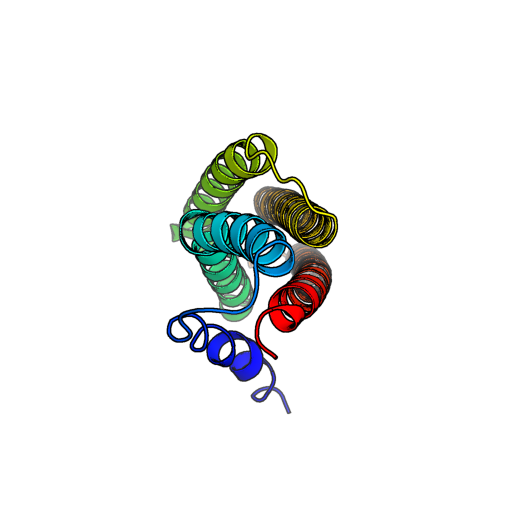THR A O 1
ATOM 781 N N . ASP A 1 96 ? -17.497 6.634 9.043 1.00 93.69 96 ASP A N 1
ATOM 782 C CA . ASP A 1 96 ? -17.529 7.300 10.347 1.00 93.69 96 ASP A CA 1
ATOM 783 C C . ASP A 1 96 ? -16.948 6.366 11.417 1.00 93.69 96 ASP A C 1
ATOM 785 O O . ASP A 1 96 ? -17.337 5.203 11.498 1.00 93.69 96 ASP A O 1
ATOM 789 N N . VAL A 1 97 ? -16.006 6.873 12.210 1.00 93.62 97 VAL A N 1
ATOM 790 C CA . VAL A 1 97 ? -15.347 6.144 13.307 1.00 93.62 97 VAL A CA 1
ATOM 791 C C . VAL A 1 97 ? -15.314 7.064 14.519 1.00 93.62 97 VAL A C 1
ATOM 793 O O . VAL A 1 97 ? -15.154 8.275 14.355 1.00 93.62 97 VAL A O 1
ATOM 796 N N . LYS A 1 98 ? -15.523 6.518 15.719 1.00 92.56 98 LYS A N 1
ATOM 797 C CA . LYS A 1 98 ? -15.910 7.328 16.893 1.00 92.56 98 LYS A CA 1
ATOM 798 C C . LYS A 1 98 ? -14.857 7.411 17.983 1.00 92.56 98 LYS A C 1
ATOM 800 O O . LYS A 1 98 ? -14.936 8.302 18.830 1.00 92.56 98 LYS A O 1
ATOM 805 N N . TYR A 1 99 ? -13.915 6.474 18.003 1.00 91.69 99 TYR A N 1
ATOM 806 C CA . TYR A 1 99 ? -12.943 6.346 19.081 1.00 91.69 99 TYR A CA 1
ATOM 807 C C . TYR A 1 99 ? -11.512 6.601 18.600 1.00 91.69 99 TYR A C 1
ATOM 809 O O . TYR A 1 99 ? -11.188 6.451 17.423 1.00 91.69 99 TYR A O 1
ATOM 817 N N . GLU A 1 100 ? -10.661 7.046 19.527 1.00 91.88 100 GLU A N 1
ATOM 818 C CA . GLU A 1 100 ? -9.307 7.539 19.246 1.00 91.88 100 GLU A CA 1
ATOM 819 C C . GLU A 1 100 ? -8.426 6.493 18.547 1.00 91.88 100 GLU A C 1
ATOM 821 O O . GLU A 1 100 ? -7.791 6.805 17.542 1.00 91.88 100 GLU A O 1
ATOM 826 N N . ASP A 1 101 ? -8.475 5.242 18.999 1.00 90.06 101 ASP A N 1
ATOM 827 C CA . ASP A 1 101 ? -7.696 4.134 18.436 1.00 90.06 101 ASP A CA 1
ATOM 828 C C . ASP A 1 101 ? -8.143 3.815 16.994 1.00 90.06 101 ASP A C 1
ATOM 830 O O . ASP A 1 101 ? -7.316 3.645 16.095 1.00 90.06 101 ASP A O 1
ATOM 834 N N . THR A 1 102 ? -9.456 3.832 16.727 1.00 94.31 102 THR A N 1
ATOM 835 C CA . THR A 1 102 ? -10.013 3.674 15.374 1.00 94.31 102 THR A CA 1
ATOM 836 C C . THR A 1 102 ? -9.655 4.861 14.476 1.00 94.31 102 THR A C 1
ATOM 838 O O . THR A 1 102 ? -9.332 4.678 13.302 1.00 94.31 102 THR A O 1
ATOM 841 N N . HIS A 1 103 ? -9.643 6.089 15.012 1.00 96.69 103 HIS A N 1
ATOM 842 C CA . HIS A 1 103 ? -9.133 7.265 14.300 1.00 96.69 103 HIS A CA 1
ATOM 843 C C . HIS A 1 103 ? -7.635 7.143 13.986 1.00 96.69 103 HIS A C 1
ATOM 845 O O . HIS A 1 103 ? -7.219 7.540 12.894 1.00 96.69 103 HIS A O 1
ATOM 851 N N . ALA A 1 104 ? -6.828 6.597 14.899 1.00 96.06 104 ALA A N 1
ATOM 852 C CA . ALA A 1 104 ? -5.404 6.356 14.685 1.00 96.06 104 ALA A CA 1
ATOM 853 C C . ALA A 1 104 ? -5.181 5.324 13.570 1.00 96.06 104 ALA A C 1
ATOM 855 O O . ALA A 1 104 ? -4.427 5.602 12.634 1.00 96.06 104 ALA A O 1
ATOM 856 N N . LEU A 1 105 ? -5.912 4.201 13.600 1.00 95.25 105 LEU A N 1
ATOM 857 C CA . LEU A 1 105 ? -5.893 3.193 12.538 1.00 95.25 105 LEU A CA 1
ATOM 858 C C . LEU A 1 105 ? -6.326 3.796 11.193 1.00 95.25 105 LEU A C 1
ATOM 860 O O . LEU A 1 105 ? -5.600 3.689 10.207 1.00 95.25 105 LEU A O 1
ATOM 864 N N . LYS A 1 106 ? -7.455 4.519 11.152 1.00 97.81 106 LYS A N 1
ATOM 865 C CA . LYS A 1 106 ? -7.954 5.197 9.941 1.00 97.81 106 LYS A CA 1
ATOM 866 C C . LYS A 1 106 ? -6.940 6.190 9.375 1.00 97.81 106 LYS A C 1
ATOM 868 O O . LYS A 1 106 ? -6.745 6.248 8.162 1.00 97.81 106 LYS A O 1
ATOM 873 N N . LYS A 1 107 ? -6.278 6.966 10.236 1.00 98.19 107 LYS A N 1
ATOM 874 C CA . LYS A 1 107 ? -5.237 7.916 9.832 1.00 98.19 107 LYS A CA 1
ATOM 875 C C . LYS A 1 107 ? -4.028 7.198 9.231 1.00 98.19 107 LYS A C 1
ATOM 877 O O . LYS A 1 107 ? -3.579 7.604 8.165 1.00 98.19 107 LYS A O 1
ATOM 882 N N . ASN A 1 108 ? -3.533 6.142 9.877 1.00 97.75 108 ASN A N 1
ATOM 883 C CA . ASN A 1 108 ? -2.408 5.356 9.372 1.00 97.75 108 ASN A CA 1
ATOM 884 C C . ASN A 1 108 ? -2.747 4.675 8.028 1.00 97.75 108 ASN A C 1
ATOM 886 O O . ASN A 1 108 ? -1.963 4.779 7.084 1.00 97.75 108 ASN A O 1
ATOM 890 N N . VAL A 1 109 ? -3.941 4.089 7.883 1.00 98.00 109 VAL A N 1
ATOM 891 C CA . VAL A 1 109 ? -4.422 3.529 6.607 1.00 98.00 109 VAL A CA 1
ATOM 892 C C . VAL A 1 109 ? -4.430 4.592 5.509 1.00 98.00 109 VAL A C 1
ATOM 894 O O . VAL A 1 109 ? -3.883 4.363 4.434 1.00 98.00 109 VAL A O 1
ATOM 897 N N . LEU A 1 110 ? -4.983 5.783 5.769 1.00 98.31 110 LEU A N 1
ATOM 898 C CA . LEU A 1 110 ? -5.010 6.873 4.785 1.00 98.31 110 LEU A CA 1
ATOM 899 C C . LEU A 1 110 ? -3.609 7.383 4.416 1.00 98.31 110 LEU A C 1
ATOM 901 O O . LEU A 1 110 ? -3.377 7.719 3.253 1.00 98.31 110 LEU A O 1
ATOM 905 N N . THR A 1 111 ? -2.667 7.408 5.365 1.00 98.06 111 THR A N 1
ATOM 906 C CA . THR A 1 111 ? -1.252 7.689 5.082 1.00 98.06 111 THR A CA 1
ATOM 907 C C . THR A 1 111 ? -0.643 6.603 4.194 1.00 98.06 111 THR A C 1
ATOM 909 O O . THR A 1 111 ? -0.066 6.930 3.160 1.00 98.06 111 THR A O 1
ATOM 912 N N . THR A 1 112 ? -0.849 5.325 4.526 1.00 97.19 112 THR A N 1
ATOM 913 C CA . THR A 1 112 ? -0.349 4.177 3.749 1.00 97.19 112 THR A CA 1
ATOM 914 C C . THR A 1 112 ? -0.905 4.178 2.321 1.00 97.19 112 THR A C 1
ATOM 916 O O . THR A 1 112 ? -0.156 3.981 1.369 1.00 97.19 112 THR A O 1
ATOM 919 N N . ILE A 1 113 ? -2.202 4.462 2.145 1.00 98.31 113 ILE A N 1
ATOM 920 C CA . ILE A 1 113 ? -2.832 4.620 0.824 1.00 98.31 113 ILE A CA 1
ATOM 921 C C . ILE A 1 113 ? -2.148 5.735 0.028 1.00 98.31 113 ILE A C 1
ATOM 923 O O . ILE A 1 113 ? -1.798 5.514 -1.128 1.00 98.31 113 ILE A O 1
ATOM 927 N N . SER A 1 114 ? -1.928 6.908 0.633 1.00 97.88 114 SER A N 1
ATOM 928 C CA . SER A 1 114 ? -1.286 8.035 -0.056 1.00 97.88 114 SER A CA 1
ATOM 929 C C . SER A 1 114 ? 0.148 7.705 -0.479 1.00 97.88 114 SER A C 1
ATOM 931 O O . SER A 1 114 ? 0.518 7.961 -1.619 1.00 97.88 114 SER A O 1
ATOM 933 N N . GLU A 1 115 ? 0.936 7.080 0.402 1.00 97.19 115 GLU A N 1
ATOM 934 C CA . GLU A 1 115 ? 2.301 6.643 0.083 1.00 97.19 115 GLU A CA 1
ATOM 935 C C . GLU A 1 115 ? 2.323 5.586 -1.038 1.00 97.19 115 GLU A C 1
ATOM 937 O O . GLU A 1 115 ? 3.196 5.632 -1.907 1.00 97.19 115 GLU A O 1
ATOM 942 N N . MET A 1 116 ? 1.346 4.669 -1.082 1.00 97.88 116 MET A N 1
ATOM 943 C CA . MET A 1 116 ? 1.211 3.704 -2.182 1.00 97.88 116 MET A CA 1
ATOM 944 C C . MET A 1 116 ? 0.811 4.377 -3.502 1.00 97.88 116 MET A C 1
ATOM 946 O O . MET A 1 116 ? 1.381 4.048 -4.542 1.00 97.88 116 MET A O 1
ATOM 950 N N . GLU A 1 117 ? -0.132 5.324 -3.486 1.00 97.62 117 GLU A N 1
ATOM 951 C CA . GLU A 1 117 ? -0.533 6.091 -4.675 1.00 97.62 117 GLU A CA 1
ATOM 952 C C . GLU A 1 117 ? 0.643 6.892 -5.260 1.00 97.62 117 GLU A C 1
ATOM 954 O O . GLU A 1 117 ? 0.869 6.848 -6.476 1.00 97.62 117 GLU A O 1
ATOM 959 N N . ASP A 1 118 ? 1.418 7.566 -4.404 1.00 96.69 118 ASP A N 1
ATOM 960 C CA . ASP A 1 118 ? 2.593 8.355 -4.790 1.00 96.69 118 ASP A CA 1
ATOM 961 C C . ASP A 1 118 ? 3.720 7.465 -5.337 1.00 96.69 118 ASP A C 1
ATOM 963 O O . ASP A 1 118 ? 4.323 7.778 -6.373 1.00 96.69 118 ASP A O 1
ATOM 967 N N . LEU A 1 119 ? 3.981 6.318 -4.697 1.00 96.12 119 LEU A N 1
ATOM 968 C CA . LEU A 1 119 ? 4.989 5.363 -5.154 1.00 96.12 119 LEU A CA 1
ATOM 969 C C . LEU A 1 119 ? 4.590 4.737 -6.494 1.00 96.12 119 LEU A C 1
ATOM 971 O O . LEU A 1 119 ? 5.366 4.791 -7.447 1.00 96.12 119 LEU A O 1
ATOM 975 N N . LEU A 1 120 ? 3.371 4.203 -6.616 1.00 96.25 120 LEU A N 1
ATOM 976 C CA . LEU A 1 120 ? 2.876 3.621 -7.868 1.00 96.25 120 LEU A CA 1
ATOM 977 C C . LEU A 1 120 ? 2.838 4.662 -8.995 1.00 96.25 120 LEU A C 1
ATOM 979 O O . LEU A 1 120 ? 3.200 4.343 -10.128 1.00 96.25 120 LEU A O 1
ATOM 983 N N . GLY A 1 121 ? 2.455 5.909 -8.699 1.00 95.56 121 GLY A N 1
ATOM 984 C CA . GLY A 1 121 ? 2.519 7.029 -9.638 1.00 95.56 121 GLY A CA 1
ATOM 985 C C . GLY A 1 121 ? 3.937 7.336 -10.123 1.00 95.56 121 GLY A C 1
ATOM 986 O O . GLY A 1 121 ? 4.141 7.528 -11.321 1.00 95.56 121 GLY A O 1
ATOM 987 N N . SER A 1 122 ? 4.913 7.321 -9.217 1.00 93.81 122 SER A N 1
ATOM 988 C CA . SER A 1 122 ? 6.321 7.580 -9.534 1.00 93.81 122 SER A CA 1
ATOM 989 C C . SER A 1 122 ? 6.960 6.428 -10.325 1.00 93.81 122 SER A C 1
ATOM 991 O O . SER A 1 122 ? 7.662 6.663 -11.305 1.00 93.81 122 SER A O 1
ATOM 993 N N . LEU A 1 123 ? 6.661 5.172 -9.975 1.00 91.75 123 LEU A N 1
ATOM 994 C CA . LEU A 1 123 ? 7.131 3.992 -10.715 1.00 91.75 123 LEU A CA 1
ATOM 995 C C . LEU A 1 123 ? 6.543 3.939 -12.135 1.00 91.75 123 LEU A 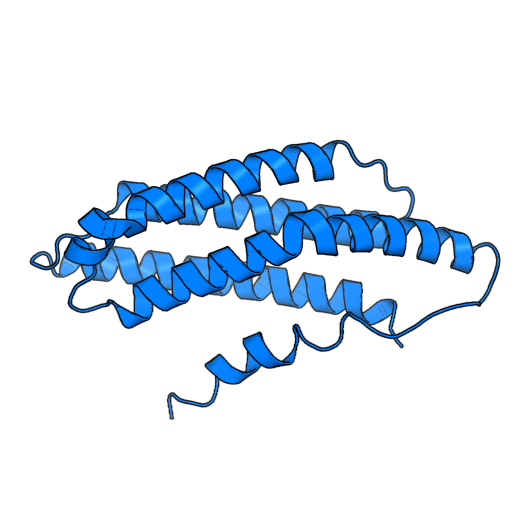C 1
ATOM 997 O O . LEU A 1 123 ? 7.256 3.604 -13.078 1.00 91.75 123 LEU A O 1
ATOM 1001 N N . TYR A 1 124 ? 5.271 4.322 -12.301 1.00 91.12 124 TYR A N 1
ATOM 1002 C CA . TYR A 1 124 ? 4.610 4.395 -13.610 1.00 91.12 124 TYR A CA 1
ATOM 1003 C C . TYR A 1 124 ? 5.285 5.414 -14.544 1.00 91.12 124 TYR A C 1
ATOM 1005 O O . TYR A 1 124 ? 5.437 5.157 -15.736 1.00 91.12 124 TYR A O 1
ATOM 1013 N N . THR A 1 125 ? 5.700 6.575 -14.024 1.00 87.06 125 THR A N 1
ATOM 1014 C CA . THR A 1 125 ? 6.326 7.630 -14.841 1.00 87.06 125 THR A CA 1
ATOM 1015 C C . THR A 1 125 ? 7.815 7.406 -15.103 1.00 87.06 125 THR A C 1
ATOM 1017 O O . THR A 1 125 ? 8.309 7.867 -16.129 1.00 87.06 125 THR A O 1
ATOM 1020 N N . MET A 1 126 ? 8.528 6.687 -14.227 1.00 82.94 126 MET A N 1
ATOM 1021 C CA . MET A 1 126 ? 9.970 6.434 -14.369 1.00 82.94 126 MET A CA 1
ATOM 1022 C C . MET A 1 126 ? 10.351 5.235 -15.250 1.00 82.94 126 MET A C 1
ATOM 1024 O O . MET A 1 126 ? 11.540 5.089 -15.520 1.00 82.94 126 MET A O 1
ATOM 1028 N N . SER A 1 127 ? 9.387 4.391 -15.656 1.00 69.25 127 SER A N 1
ATOM 1029 C CA . SER A 1 127 ? 9.551 3.141 -16.432 1.00 69.25 127 SER A CA 1
ATOM 1030 C C . SER A 1 127 ? 10.949 2.919 -17.045 1.00 69.25 127 SER A C 1
ATOM 1032 O O . SER A 1 127 ? 11.241 3.420 -18.139 1.00 69.25 127 SER A O 1
ATOM 1034 N N . PRO A 1 128 ? 11.827 2.162 -16.368 1.00 74.06 128 PRO A N 1
ATOM 1035 C CA . PRO A 1 128 ? 13.224 2.079 -16.744 1.00 74.06 128 PRO A CA 1
ATOM 1036 C C . PRO A 1 128 ? 13.424 1.252 -18.016 1.00 74.06 128 PRO A C 1
ATOM 1038 O O . PRO A 1 128 ? 12.992 0.103 -18.121 1.00 74.06 128 PRO A O 1
ATOM 1041 N N . SER A 1 129 ? 14.187 1.799 -18.963 1.00 71.56 129 SER A N 1
ATOM 1042 C CA . SER A 1 129 ? 14.762 0.994 -20.041 1.00 71.56 129 SER A CA 1
ATOM 1043 C C . SER A 1 129 ? 15.753 -0.012 -19.455 1.00 71.56 129 SER A C 1
ATOM 1045 O O . SER A 1 129 ? 16.669 0.368 -18.727 1.00 71.56 129 SER A O 1
ATOM 1047 N N . GLN A 1 130 ? 15.645 -1.285 -19.842 1.00 67.94 130 GLN A N 1
ATOM 1048 C CA . GLN A 1 130 ? 16.616 -2.327 -19.470 1.00 67.94 130 GLN A CA 1
ATOM 1049 C C . GLN A 1 130 ? 18.059 -2.019 -19.925 1.00 67.94 130 GLN A C 1
ATOM 1051 O O . GLN A 1 130 ? 19.011 -2.606 -19.416 1.00 67.94 130 GLN A O 1
ATOM 1056 N N . TYR A 1 131 ? 18.233 -1.078 -20.860 1.00 71.06 131 TYR A N 1
ATOM 1057 C CA . TYR A 1 131 ? 19.535 -0.647 -21.376 1.00 71.06 131 TYR A CA 1
ATOM 1058 C C . TYR A 1 131 ? 20.061 0.646 -20.734 1.00 71.06 131 TYR A C 1
ATOM 1060 O O . TYR A 1 131 ? 21.228 0.977 -20.929 1.00 71.06 131 TYR A O 1
ATOM 1068 N N . ASP A 1 132 ? 19.248 1.355 -19.946 1.00 84.12 132 ASP A N 1
ATOM 1069 C CA . ASP A 1 132 ? 19.678 2.541 -19.203 1.00 84.12 132 ASP A CA 1
ATOM 1070 C C . ASP A 1 132 ? 20.035 2.139 -17.764 1.00 84.12 132 ASP A C 1
ATOM 1072 O O . ASP A 1 132 ? 19.221 1.594 -17.014 1.00 84.12 132 ASP A O 1
ATOM 1076 N N . PHE A 1 133 ? 21.300 2.323 -17.391 1.00 83.69 133 PHE A N 1
ATOM 1077 C CA . PHE A 1 133 ? 21.790 1.969 -16.061 1.00 83.69 133 PHE A CA 1
ATOM 1078 C C . PHE A 1 133 ? 21.417 3.015 -15.002 1.00 83.69 133 PHE A C 1
ATOM 1080 O O . PHE A 1 133 ? 20.999 2.643 -13.906 1.00 83.69 133 PHE A O 1
ATOM 1087 N N . GLU A 1 134 ? 21.511 4.309 -15.321 1.00 87.00 134 GLU A N 1
ATOM 1088 C CA . GLU A 1 134 ? 21.218 5.368 -14.349 1.00 87.00 134 GLU A CA 1
ATOM 1089 C C . GLU A 1 134 ? 19.707 5.492 -14.117 1.00 87.00 134 GLU A C 1
ATOM 1091 O O . GLU A 1 134 ? 19.284 5.616 -12.969 1.00 87.00 134 GLU A O 1
ATOM 1096 N N . ALA A 1 135 ? 18.876 5.343 -15.157 1.00 85.62 135 ALA A N 1
ATOM 1097 C CA . ALA A 1 135 ? 17.422 5.300 -14.986 1.00 85.62 135 ALA A CA 1
ATOM 1098 C C . ALA A 1 135 ? 16.978 4.109 -14.117 1.00 85.62 135 ALA A C 1
ATOM 1100 O O . ALA A 1 135 ? 16.166 4.286 -13.208 1.00 85.62 135 ALA A O 1
ATOM 1101 N N . ARG A 1 136 ? 17.549 2.909 -14.325 1.00 87.75 136 ARG A N 1
ATOM 1102 C CA . ARG A 1 136 ? 17.292 1.743 -13.455 1.00 87.75 136 ARG A CA 1
ATOM 1103 C C . ARG A 1 136 ? 17.726 1.991 -12.018 1.00 87.75 136 ARG A C 1
ATOM 1105 O O . ARG A 1 136 ? 16.970 1.694 -11.101 1.00 87.75 136 ARG A O 1
ATOM 1112 N N . LYS A 1 137 ? 18.911 2.559 -11.804 1.00 89.62 137 LYS A N 1
ATOM 1113 C CA . LYS A 1 137 ? 19.397 2.881 -10.460 1.00 89.62 137 LYS A CA 1
ATOM 1114 C C . LYS A 1 137 ? 18.464 3.860 -9.739 1.00 89.62 137 LYS A C 1
ATOM 1116 O O . LYS A 1 137 ? 18.069 3.588 -8.612 1.00 89.62 137 LYS A O 1
ATOM 1121 N N . ILE A 1 138 ? 18.046 4.941 -10.403 1.00 90.81 138 ILE A N 1
ATOM 1122 C CA . ILE A 1 138 ? 17.085 5.912 -9.852 1.00 90.81 138 ILE A CA 1
ATOM 1123 C C . ILE A 1 138 ? 15.740 5.237 -9.534 1.00 90.81 138 ILE A C 1
ATOM 1125 O O . ILE A 1 138 ? 15.160 5.499 -8.480 1.00 90.81 138 ILE A O 1
ATOM 1129 N N . PHE A 1 139 ? 15.269 4.341 -10.406 1.00 92.06 139 PHE A N 1
ATOM 1130 C CA . PHE A 1 139 ? 14.053 3.557 -10.192 1.00 92.06 139 PHE A CA 1
ATOM 1131 C C . PHE A 1 139 ? 14.147 2.658 -8.947 1.00 92.06 139 PHE A C 1
ATOM 1133 O O . PHE A 1 139 ? 13.233 2.672 -8.125 1.00 92.06 139 PHE A O 1
ATOM 1140 N N . TYR A 1 140 ? 15.255 1.936 -8.747 1.00 92.50 140 TYR A N 1
ATOM 1141 C CA . TYR A 1 140 ? 15.440 1.096 -7.555 1.00 92.50 140 TYR A CA 1
ATOM 1142 C C . TYR A 1 140 ? 15.705 1.906 -6.277 1.00 92.50 140 TYR A C 1
ATOM 1144 O O . TYR A 1 140 ? 15.195 1.537 -5.220 1.00 92.50 140 TYR A O 1
ATOM 1152 N N . ASP A 1 141 ? 16.391 3.050 -6.359 1.00 92.56 141 ASP A N 1
ATOM 1153 C CA . ASP A 1 141 ? 16.543 3.990 -5.237 1.00 92.56 141 ASP A CA 1
ATOM 1154 C C . ASP A 1 141 ? 15.195 4.623 -4.829 1.00 92.56 141 ASP A C 1
ATOM 1156 O O . ASP A 1 141 ? 14.978 4.954 -3.659 1.00 92.56 141 ASP A O 1
ATOM 1160 N N . LEU A 1 142 ? 14.272 4.824 -5.776 1.00 92.62 142 LEU A N 1
ATOM 1161 C CA . LEU A 1 142 ? 12.888 5.226 -5.506 1.00 92.62 142 LEU A CA 1
ATOM 1162 C C . LEU A 1 142 ? 12.093 4.071 -4.874 1.00 92.62 142 LEU A C 1
ATOM 1164 O O . LEU A 1 142 ? 11.499 4.260 -3.813 1.00 92.62 142 LEU A O 1
ATOM 1168 N N . LEU A 1 143 ? 12.108 2.886 -5.496 1.00 92.88 143 LEU A N 1
ATOM 1169 C CA . LEU A 1 143 ? 11.376 1.702 -5.037 1.00 92.88 143 LEU A CA 1
ATOM 1170 C C . LEU A 1 143 ? 11.792 1.291 -3.619 1.00 92.88 143 LEU A C 1
ATOM 1172 O O . LEU A 1 143 ? 10.933 1.037 -2.777 1.00 92.88 143 LEU A O 1
ATOM 1176 N N . GLY A 1 144 ? 13.094 1.292 -3.323 1.00 91.12 144 GLY A N 1
ATOM 1177 C CA . GLY A 1 144 ? 13.626 0.960 -2.002 1.00 91.12 144 GLY A CA 1
ATOM 1178 C C . GLY A 1 144 ? 13.191 1.950 -0.919 1.00 91.12 144 GLY A C 1
ATOM 1179 O O . GLY A 1 144 ? 12.709 1.535 0.130 1.00 91.12 144 GLY A O 1
ATOM 1180 N N . ARG A 1 145 ? 13.274 3.263 -1.181 1.00 92.44 145 ARG A N 1
ATOM 1181 C CA . ARG A 1 145 ? 12.823 4.286 -0.215 1.00 92.44 145 ARG A CA 1
ATOM 1182 C C . ARG A 1 145 ? 11.309 4.270 -0.011 1.00 92.44 145 ARG A C 1
ATOM 1184 O O . ARG A 1 145 ? 10.847 4.432 1.115 1.00 92.44 145 ARG A O 1
ATOM 1191 N N . GLY A 1 146 ? 10.542 4.056 -1.080 1.00 88.75 146 GLY A N 1
ATOM 1192 C CA . GLY A 1 146 ? 9.086 3.944 -1.008 1.00 88.75 146 GLY A CA 1
ATOM 1193 C C . GLY A 1 146 ? 8.634 2.721 -0.210 1.00 88.75 146 GLY A C 1
ATOM 1194 O O . GLY A 1 146 ? 7.818 2.843 0.700 1.00 88.75 146 GLY A O 1
ATOM 1195 N N . THR A 1 147 ? 9.211 1.550 -0.487 1.00 91.94 147 THR A N 1
ATOM 1196 C CA . THR A 1 147 ? 8.893 0.314 0.249 1.00 91.94 147 THR A CA 1
ATOM 1197 C C . THR A 1 147 ? 9.388 0.342 1.700 1.00 91.94 147 THR A C 1
ATOM 1199 O O . THR A 1 147 ? 8.724 -0.225 2.567 1.00 91.94 147 THR A O 1
ATOM 1202 N N . GLU A 1 148 ? 10.477 1.054 2.019 1.00 89.50 148 GLU A N 1
ATOM 1203 C CA . GLU A 1 148 ? 10.896 1.314 3.407 1.00 89.50 148 GLU A CA 1
ATOM 1204 C C . GLU A 1 148 ? 9.892 2.203 4.166 1.00 89.50 148 GLU A C 1
ATOM 1206 O O . GLU A 1 148 ? 9.538 1.882 5.305 1.00 89.50 148 GLU A O 1
ATOM 1211 N N . GLY A 1 149 ? 9.394 3.274 3.531 1.00 86.56 149 GLY A N 1
ATOM 1212 C CA . GLY A 1 149 ? 8.336 4.136 4.074 1.00 86.56 149 GLY A CA 1
ATOM 1213 C C . GLY A 1 149 ? 7.057 3.353 4.371 1.00 86.56 149 GLY A C 1
ATOM 1214 O O . GLY A 1 149 ? 6.626 3.279 5.523 1.00 86.56 149 GLY A O 1
ATOM 1215 N N . LEU A 1 150 ? 6.552 2.624 3.373 1.00 90.75 150 LEU A N 1
ATOM 1216 C CA . LEU A 1 150 ? 5.390 1.745 3.522 1.00 90.75 150 LEU A CA 1
ATOM 1217 C C . LEU A 1 150 ? 5.600 0.682 4.611 1.00 90.75 150 LEU A C 1
ATOM 1219 O O . LEU A 1 150 ? 4.713 0.450 5.429 1.00 90.75 150 LEU A O 1
ATOM 1223 N N . SER A 1 151 ? 6.795 0.090 4.702 1.00 88.88 151 SER A N 1
ATOM 1224 C CA . SER A 1 151 ? 7.134 -0.864 5.768 1.00 88.88 151 SER A CA 1
ATOM 1225 C C . SER A 1 151 ? 7.091 -0.239 7.166 1.00 88.88 151 SER A C 1
ATOM 1227 O O . SER A 1 151 ? 6.841 -0.943 8.144 1.00 88.88 151 SER A O 1
ATOM 1229 N N . LYS A 1 152 ? 7.339 1.071 7.300 1.00 91.81 152 LYS A N 1
ATOM 1230 C CA . LYS A 1 152 ? 7.147 1.801 8.561 1.00 91.81 152 LYS A CA 1
ATOM 1231 C C . LYS A 1 152 ? 5.662 1.977 8.866 1.00 91.81 152 LYS A C 1
ATOM 1233 O O . LYS A 1 152 ? 5.263 1.625 9.973 1.00 91.81 152 LYS A O 1
ATOM 1238 N N . GLN A 1 153 ? 4.858 2.420 7.898 1.00 90.50 153 GLN A N 1
ATOM 1239 C CA . GLN A 1 153 ? 3.413 2.583 8.092 1.00 90.50 153 GLN A CA 1
ATOM 1240 C C . GLN A 1 153 ? 2.732 1.259 8.462 1.00 90.50 153 GLN A C 1
ATOM 1242 O O . GLN A 1 153 ? 1.959 1.220 9.413 1.00 90.50 153 GLN A O 1
ATOM 1247 N N . VAL A 1 154 ? 3.088 0.155 7.794 1.00 89.31 154 VAL A N 1
ATOM 1248 C CA . VAL A 1 154 ? 2.564 -1.191 8.090 1.00 89.31 154 VAL A CA 1
ATOM 1249 C C . VAL A 1 154 ? 2.982 -1.691 9.479 1.00 89.31 154 VAL A C 1
ATOM 1251 O O . VAL A 1 154 ? 2.203 -2.381 10.132 1.00 89.31 154 VAL A O 1
ATOM 1254 N N . ARG A 1 155 ? 4.171 -1.329 9.985 1.00 88.19 155 ARG A N 1
ATOM 1255 C CA . ARG A 1 155 ? 4.542 -1.628 11.382 1.00 88.19 155 ARG A CA 1
ATOM 1256 C C . ARG A 1 155 ? 3.681 -0.850 12.374 1.00 88.19 155 ARG A C 1
ATOM 1258 O O . ARG A 1 155 ? 3.129 -1.471 13.271 1.00 88.19 155 ARG A O 1
ATOM 1265 N N . GLU A 1 156 ? 3.515 0.456 12.174 1.00 90.94 156 GLU A N 1
ATOM 1266 C CA . GLU A 1 156 ? 2.649 1.294 13.019 1.00 90.94 156 GLU A CA 1
ATOM 1267 C C . GLU A 1 156 ? 1.185 0.802 12.985 1.00 90.94 156 GLU A C 1
ATOM 1269 O O . GLU A 1 156 ? 0.526 0.725 14.019 1.00 90.94 156 GLU A O 1
ATOM 1274 N N . MET A 1 157 ? 0.699 0.357 11.821 1.00 90.12 157 MET A N 1
ATOM 1275 C CA . MET A 1 157 ? -0.612 -0.283 11.662 1.00 90.12 157 MET A CA 1
ATOM 1276 C C . MET A 1 157 ? -0.735 -1.571 12.481 1.00 90.12 157 MET A C 1
ATOM 1278 O O . MET A 1 157 ? -1.713 -1.757 13.199 1.00 90.12 157 MET A O 1
ATOM 1282 N N . ASN A 1 158 ? 0.267 -2.452 12.400 1.00 85.31 158 ASN A N 1
ATOM 1283 C CA . ASN A 1 158 ? 0.299 -3.710 13.147 1.00 85.31 158 ASN A CA 1
ATOM 1284 C C . ASN A 1 158 ? 0.429 -3.494 14.662 1.00 85.31 158 ASN A C 1
ATOM 1286 O O . ASN A 1 158 ? -0.087 -4.304 15.430 1.00 85.31 158 ASN A O 1
ATOM 1290 N N . GLU A 1 159 ? 1.088 -2.419 15.101 1.00 89.06 159 GLU A N 1
ATOM 1291 C CA . GLU A 1 159 ? 1.133 -2.021 16.510 1.00 89.06 159 GLU A CA 1
ATOM 1292 C C . GLU A 1 159 ? -0.267 -1.639 17.010 1.00 89.06 159 GLU A C 1
ATOM 1294 O O . GLU A 1 159 ? -0.710 -2.215 18.002 1.00 89.06 159 GLU A O 1
ATOM 1299 N N . ILE A 1 160 ? -0.995 -0.781 16.279 1.00 87.62 160 ILE A N 1
ATOM 1300 C CA . ILE A 1 160 ? -2.379 -0.377 16.602 1.00 87.62 160 ILE A CA 1
ATOM 1301 C C . ILE A 1 160 ? -3.331 -1.585 16.588 1.00 87.62 160 ILE A C 1
ATOM 1303 O O . ILE A 1 160 ? -4.083 -1.804 17.536 1.00 87.62 160 ILE A O 1
ATOM 1307 N N . LEU A 1 161 ? -3.283 -2.409 15.534 1.00 83.88 161 LEU A N 1
ATOM 1308 C CA . LEU A 1 161 ? -4.073 -3.643 15.442 1.00 83.88 161 LEU A CA 1
ATOM 1309 C C . LEU A 1 161 ? -3.774 -4.576 16.624 1.00 83.88 161 LEU A C 1
ATOM 1311 O O . LEU A 1 161 ? -4.696 -5.093 17.250 1.00 83.88 161 LEU A O 1
ATOM 1315 N N . GLY A 1 162 ? -2.495 -4.749 16.966 1.00 78.62 162 GLY A N 1
ATOM 1316 C CA . GLY A 1 162 ? -2.019 -5.626 18.035 1.00 78.62 162 GLY A CA 1
ATOM 1317 C C . GLY A 1 162 ? -2.440 -5.233 19.455 1.00 78.62 162 GLY A C 1
ATOM 1318 O O . GLY A 1 162 ? -2.254 -6.034 20.372 1.00 78.62 162 GLY A O 1
ATOM 1319 N N . GLU A 1 163 ? -3.004 -4.044 19.682 1.00 76.94 163 GLU A N 1
ATOM 1320 C CA . GLU A 1 163 ? -3.578 -3.676 20.985 1.00 76.94 163 GLU A CA 1
ATOM 1321 C C . GLU A 1 163 ? -4.904 -4.393 21.270 1.00 76.94 163 GLU A C 1
ATOM 1323 O O . GLU A 1 163 ? -5.198 -4.672 22.430 1.00 76.94 163 GLU A O 1
ATOM 1328 N N . TYR A 1 164 ? -5.642 -4.781 20.225 1.00 68.81 164 TYR A N 1
ATOM 1329 C CA . TYR A 1 164 ? -6.958 -5.423 20.316 1.00 68.81 164 TYR A CA 1
ATOM 1330 C C . TYR A 1 164 ? -6.915 -6.970 20.269 1.00 68.81 164 TYR A C 1
ATOM 1332 O O . TYR A 1 164 ? -7.966 -7.610 20.269 1.00 68.81 164 TYR A O 1
ATOM 1340 N N . TYR A 1 165 ? -5.719 -7.583 20.271 1.00 60.22 165 TYR A N 1
ATOM 1341 C CA . TYR A 1 165 ? -5.509 -9.049 20.282 1.00 60.22 165 TYR A CA 1
ATOM 1342 C C . TYR A 1 165 ? -4.660 -9.554 21.472 1.00 60.22 165 TYR A C 1
ATOM 1344 O O . TYR A 1 165 ? -4.041 -10.618 21.380 1.00 60.22 165 TYR A O 1
ATOM 1352 N N . LYS A 1 166 ? -4.586 -8.786 22.567 1.00 50.78 166 LYS A N 1
ATOM 1353 C CA . LYS A 1 166 ? -3.892 -9.149 23.819 1.00 50.78 166 LYS A CA 1
ATOM 1354 C C . LYS A 1 166 ? -4.874 -9.612 24.893 1.00 50.78 166 LYS A C 1
ATOM 1356 O O . LYS A 1 166 ? -4.486 -10.540 25.635 1.00 50.78 166 LYS A O 1
#

pLDDT: mean 82.89, std 19.05, range [36.41, 98.31]

Foldseek 3Di:
DPPPPVVVPVVVVPPPDDDDDDDDDVVVVLLVLQVVLVVLCVPQPVVLVVLLVVLLVVCVVCLLPQLVCCVPCNLVSLVVSLVSLVVSLVVLVPDDGDDDLSVQLSVLSNVLSVLSNVLSVVLNVLRDDSPDPVSSVVSVVSSVVSVVVSVVSVVSNVVSVVVSVD